Protein AF-A0A6P0N2A4-F1 (afdb_monomer)

Nearest PDB structures (foldseek):
  3qwy-assembly2_B  TM=7.064E-01  e=7.985E-02  Caenorhabditis elegans
  2gtj-assembly1_A  TM=7.006E-01  e=1.958E-01  Homo sapiens
  1wx6-assembly1_A  TM=7.154E-01  e=3.067E-01  Homo sapiens
  2gto-assembly1_A  TM=6.244E-01  e=1.479E-01  Homo sapiens
  2dvj-assembly1_A  TM=6.862E-01  e=4.059E-01  Homo sapiens

Secondary structure (DSSP, 8-state):
--TT-PPPTT-EEEESS-EE-TTS-EEE-TT-EEEEEE--SSSSSPEEEE-TTS-EEEE-TTSEEEHHHHHHHHHHHHHHHHHHS-GGGGEEEEEEESHHHHT---TT---EEEEEE---HHHHTSSS---SS---

Mean predicted aligned error: 7.95 Å

pLDDT: mean 89.09, std 8.36, range [53.06, 97.81]

Structure (mmCIF, N/CA/C/O backbone):
data_AF-A0A6P0N2A4-F1
#
_entry.id   AF-A0A6P0N2A4-F1
#
loop_
_atom_site.group_PDB
_atom_site.id
_atom_site.type_symbol
_atom_site.label_atom_id
_atom_site.label_alt_id
_atom_site.label_comp_id
_atom_site.label_asym_id
_atom_site.label_entity_id
_atom_site.label_seq_id
_atom_site.pdbx_PDB_ins_code
_atom_site.Cartn_x
_atom_site.Cartn_y
_atom_site.Cartn_z
_atom_site.occupancy
_atom_site.B_iso_or_equiv
_atom_site.auth_seq_id
_atom_site.auth_comp_id
_atom_site.auth_asym_id
_atom_site.auth_atom_id
_atom_site.pdbx_PDB_model_num
ATOM 1 N N . MET A 1 1 ? -1.537 -14.769 14.440 1.00 53.06 1 MET A N 1
ATOM 2 C CA . MET A 1 1 ? -1.845 -13.770 15.494 1.00 53.06 1 MET A CA 1
ATOM 3 C C . MET A 1 1 ? -2.247 -14.517 16.754 1.00 53.06 1 MET A C 1
ATOM 5 O O . MET A 1 1 ? -3.010 -15.461 16.623 1.00 53.06 1 MET A O 1
ATOM 9 N N . ASN A 1 2 ? -1.760 -14.125 17.934 1.00 54.56 2 ASN A N 1
ATOM 10 C CA . ASN A 1 2 ? -2.209 -14.722 19.194 1.00 54.56 2 ASN A CA 1
ATOM 11 C C . ASN A 1 2 ? -3.619 -14.182 19.534 1.00 54.56 2 ASN A C 1
ATOM 13 O O . ASN A 1 2 ? -3.748 -12.968 19.723 1.00 54.56 2 ASN A O 1
ATOM 17 N N . PRO A 1 3 ? -4.673 -15.019 19.551 1.00 57.41 3 PRO A N 1
ATOM 18 C CA . PRO A 1 3 ? -6.048 -14.567 19.780 1.00 57.41 3 PRO A CA 1
ATOM 19 C C . PRO A 1 3 ? -6.278 -13.997 21.189 1.00 57.41 3 PRO A C 1
ATOM 21 O O . PRO A 1 3 ? -7.192 -13.196 21.354 1.00 57.41 3 PRO A O 1
ATOM 24 N N . HIS A 1 4 ? -5.412 -14.319 22.157 1.00 62.84 4 HIS A N 1
ATOM 25 C CA . HIS A 1 4 ? -5.523 -13.867 23.550 1.00 62.84 4 HIS A CA 1
ATOM 26 C C . HIS A 1 4 ? -4.823 -12.529 23.844 1.00 62.84 4 HIS A C 1
ATOM 28 O O . HIS A 1 4 ? -4.858 -12.046 24.974 1.00 62.84 4 HIS A O 1
ATOM 34 N N . LEU A 1 5 ? -4.156 -11.910 22.859 1.00 79.38 5 LEU A N 1
ATOM 35 C CA . LEU A 1 5 ? -3.501 -10.619 23.078 1.00 79.38 5 LEU A CA 1
ATOM 36 C C . LEU A 1 5 ? -4.541 -9.489 23.075 1.00 79.38 5 LEU A C 1
ATOM 38 O O . LEU A 1 5 ? -5.078 -9.132 22.019 1.00 79.38 5 LEU A O 1
ATOM 42 N N . ILE A 1 6 ? -4.776 -8.901 24.250 1.00 89.06 6 ILE A N 1
ATOM 43 C CA . ILE A 1 6 ? -5.582 -7.687 24.399 1.00 89.06 6 ILE A CA 1
ATOM 44 C C . ILE A 1 6 ? -4.804 -6.503 23.823 1.00 89.06 6 ILE A C 1
ATOM 46 O O . ILE A 1 6 ? -3.653 -6.259 24.187 1.00 89.06 6 ILE A O 1
ATOM 50 N N . LEU A 1 7 ? -5.427 -5.766 22.904 1.00 92.12 7 LEU A N 1
ATOM 51 C CA . LEU A 1 7 ? -4.788 -4.616 22.268 1.00 92.12 7 LEU A CA 1
ATOM 52 C C . LEU A 1 7 ? -4.954 -3.347 23.114 1.00 92.12 7 LEU A C 1
ATOM 54 O O . LEU A 1 7 ? -6.055 -3.084 23.601 1.00 92.12 7 LEU A O 1
ATOM 58 N N . PRO A 1 8 ? -3.902 -2.523 23.256 1.00 94.12 8 PRO A N 1
ATOM 59 C CA . PRO A 1 8 ? -3.966 -1.325 24.078 1.00 94.12 8 PRO A CA 1
ATOM 60 C C . PRO A 1 8 ? -4.828 -0.225 23.443 1.00 94.12 8 PRO A C 1
ATOM 62 O O . PRO A 1 8 ?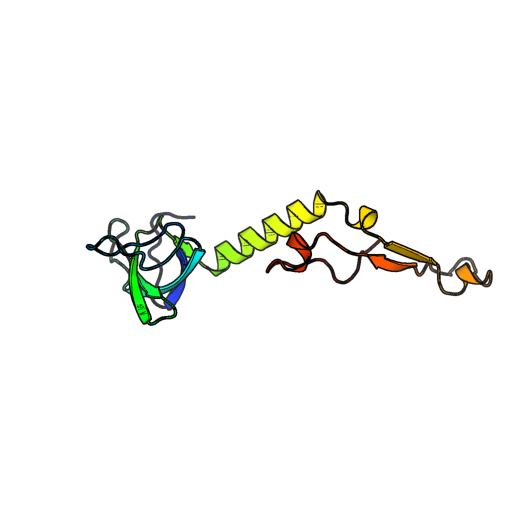 -4.972 -0.126 22.218 1.00 94.12 8 PRO A O 1
ATOM 65 N N . VAL A 1 9 ? -5.355 0.652 24.299 1.00 96.12 9 VAL A N 1
ATOM 66 C CA . VAL A 1 9 ? -5.978 1.923 23.898 1.00 96.12 9 VAL A CA 1
ATOM 67 C C . VAL A 1 9 ? -4.992 2.745 23.058 1.00 96.12 9 VAL A C 1
ATOM 69 O O . VAL A 1 9 ? -3.789 2.729 23.301 1.00 96.12 9 VAL A O 1
ATOM 72 N N . GLY A 1 10 ? -5.495 3.433 22.034 1.00 95.44 10 GLY A N 1
ATOM 73 C CA . GLY A 1 10 ? -4.698 4.173 21.053 1.00 95.44 10 GLY A CA 1
ATOM 74 C C . GLY A 1 10 ? -4.298 3.357 19.821 1.00 95.44 10 GLY A C 1
ATOM 75 O O . GLY A 1 10 ? -3.880 3.935 18.818 1.00 95.44 10 GLY A O 1
ATOM 76 N N . THR A 1 11 ? -4.477 2.031 19.833 1.00 96.25 11 THR A N 1
ATOM 77 C CA . THR A 1 11 ? -4.201 1.199 18.651 1.00 96.25 11 THR A CA 1
ATOM 78 C C . THR A 1 11 ? -5.142 1.569 17.505 1.00 96.25 11 THR A C 1
ATOM 80 O O . THR A 1 11 ? -6.365 1.558 17.661 1.00 96.25 11 THR A O 1
ATOM 83 N N . GLN A 1 12 ? -4.572 1.860 16.335 1.00 96.75 12 GLN A N 1
ATOM 84 C CA . GLN A 1 12 ? -5.332 2.065 15.105 1.00 96.75 12 GLN A CA 1
ATOM 85 C C . GLN A 1 12 ? -5.745 0.725 14.500 1.00 96.75 12 GLN A C 1
ATOM 87 O O . GLN A 1 12 ? -4.917 -0.174 14.313 1.00 96.75 12 GLN A O 1
ATOM 92 N N . VAL A 1 13 ? -7.018 0.607 14.147 1.00 96.19 13 VAL A N 1
ATOM 93 C CA . VAL A 1 13 ? -7.626 -0.612 13.618 1.00 96.19 13 VAL A CA 1
ATOM 94 C C . VAL A 1 13 ? -8.406 -0.334 12.336 1.00 96.19 13 VAL A C 1
ATOM 96 O O . VAL A 1 13 ? -8.778 0.802 12.056 1.00 96.19 13 VAL A O 1
ATOM 99 N N . VAL A 1 14 ? -8.637 -1.384 11.555 1.00 95.62 14 VAL A N 1
ATOM 100 C CA . VAL A 1 14 ? -9.478 -1.398 10.356 1.00 95.62 14 VAL A CA 1
ATOM 101 C C . VAL A 1 14 ? -10.589 -2.413 10.581 1.00 95.62 14 VAL A C 1
ATOM 103 O O . VAL A 1 14 ? -10.318 -3.559 10.943 1.00 95.62 14 VAL A O 1
ATOM 106 N N . THR A 1 15 ? -11.836 -1.994 10.400 1.00 95.25 15 THR A N 1
ATOM 107 C CA . THR A 1 15 ? -13.011 -2.858 10.563 1.00 95.25 15 THR A CA 1
ATOM 108 C C . THR A 1 15 ? -13.062 -3.935 9.476 1.00 95.25 15 THR A C 1
ATOM 110 O O . THR A 1 15 ? -12.808 -3.672 8.302 1.00 95.25 15 THR A O 1
ATOM 113 N N . ARG A 1 16 ? -13.387 -5.170 9.862 1.00 93.38 16 ARG A N 1
ATOM 114 C CA . ARG A 1 16 ? -13.614 -6.304 8.949 1.00 93.38 16 ARG A CA 1
ATOM 115 C C . ARG A 1 16 ? -15.089 -6.515 8.624 1.00 93.38 16 ARG A C 1
ATOM 117 O O . ARG A 1 16 ? -15.399 -7.235 7.687 1.00 93.38 16 ARG A O 1
ATO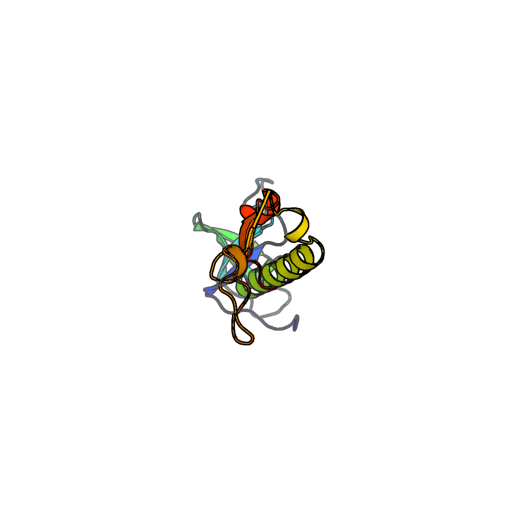M 124 N N . VAL A 1 17 ? -15.979 -5.892 9.389 1.00 93.31 17 VAL A N 1
ATOM 125 C CA . VAL A 1 17 ? -17.432 -5.996 9.245 1.00 93.31 17 VAL A CA 1
ATOM 126 C C . VAL A 1 17 ? -18.047 -4.602 9.257 1.00 93.31 17 VAL A C 1
ATOM 128 O O . VAL A 1 17 ? -17.469 -3.672 9.821 1.00 93.31 17 VAL A O 1
ATOM 131 N N . ALA A 1 18 ? -19.224 -4.455 8.652 1.00 93.06 18 ALA A N 1
ATOM 132 C CA . ALA A 1 18 ? -20.013 -3.240 8.802 1.00 93.06 18 ALA A CA 1
ATOM 133 C C . ALA A 1 18 ? -20.628 -3.192 10.210 1.00 93.06 18 ALA A C 1
ATOM 135 O O . ALA A 1 18 ? -21.303 -4.137 10.621 1.00 93.06 18 ALA A O 1
ATOM 136 N N . ALA A 1 19 ? -20.428 -2.092 10.935 1.00 89.25 19 ALA A N 1
ATOM 137 C CA . ALA A 1 19 ? -21.065 -1.880 12.231 1.00 89.25 19 ALA A CA 1
ATOM 138 C C . ALA A 1 19 ? -22.397 -1.152 12.038 1.00 89.25 19 ALA A C 1
ATOM 140 O O . ALA A 1 19 ? -22.471 -0.164 11.304 1.00 89.25 19 ALA A O 1
ATOM 141 N N . LYS A 1 20 ? -23.444 -1.614 12.721 1.00 89.88 20 LYS A N 1
ATOM 142 C CA . LYS A 1 20 ? -24.777 -0.998 12.711 1.00 89.88 20 LYS A CA 1
ATOM 143 C C . LYS A 1 20 ? -25.200 -0.624 14.127 1.00 89.88 20 LYS A C 1
ATOM 145 O O . LYS A 1 20 ? -24.745 -1.243 15.086 1.00 89.88 20 LYS A O 1
ATOM 150 N N . ASN A 1 21 ? -26.054 0.385 14.266 1.00 84.81 21 ASN A N 1
ATOM 151 C CA . ASN A 1 21 ? -26.670 0.715 15.550 1.00 84.81 21 ASN A CA 1
ATOM 152 C C . ASN A 1 21 ? -27.884 -0.186 15.836 1.00 84.81 21 ASN A C 1
ATOM 154 O O . ASN A 1 21 ? -28.316 -0.966 14.987 1.00 84.81 21 ASN A O 1
ATOM 158 N N . SER A 1 22 ? -28.470 -0.040 17.026 1.00 81.50 22 SER A N 1
ATOM 159 C CA . SER A 1 22 ? -29.681 -0.770 17.427 1.00 81.50 22 SER A CA 1
ATOM 160 C C . SER A 1 22 ? -30.905 -0.472 16.549 1.00 81.50 22 SER A C 1
ATOM 162 O O . SER A 1 22 ? -31.836 -1.269 16.524 1.00 81.50 22 SER A O 1
ATOM 164 N N . ALA A 1 23 ? -30.908 0.651 15.824 1.00 83.75 23 ALA A N 1
ATOM 165 C CA . ALA A 1 23 ? -31.943 1.020 14.858 1.00 83.75 23 ALA A CA 1
ATOM 166 C C . ALA A 1 23 ? -31.663 0.483 13.435 1.00 83.75 23 ALA A C 1
ATOM 168 O O . ALA A 1 23 ? -32.442 0.733 12.519 1.00 83.75 23 ALA A O 1
ATOM 169 N N . GLY A 1 24 ? -30.562 -0.253 13.233 1.00 82.25 24 GLY A N 1
ATOM 170 C CA . GLY A 1 24 ? -30.163 -0.833 11.948 1.00 82.25 24 GLY A CA 1
ATOM 171 C C . GLY A 1 24 ? -29.411 0.110 10.999 1.00 82.25 24 GLY A C 1
ATOM 172 O O . GLY A 1 24 ? -29.020 -0.319 9.913 1.00 82.25 24 GLY A O 1
ATOM 173 N N . GLU A 1 25 ? -29.163 1.360 11.393 1.00 87.19 25 GLU A N 1
ATOM 174 C CA . GLU A 1 25 ? -28.370 2.332 10.632 1.00 87.19 25 GLU A CA 1
ATOM 175 C C . GLU A 1 25 ? -26.892 1.921 10.625 1.00 87.19 25 GLU A C 1
ATOM 177 O O . GLU A 1 25 ? -26.321 1.586 11.667 1.00 87.19 25 GLU A O 1
ATOM 182 N N . THR A 1 26 ? -26.252 1.978 9.458 1.00 88.44 26 THR A N 1
ATOM 183 C CA . THR A 1 26 ? -24.823 1.683 9.312 1.00 88.44 26 THR A CA 1
ATOM 184 C C . THR A 1 26 ? -23.981 2.792 9.941 1.00 88.44 26 THR A C 1
ATOM 186 O O . THR A 1 26 ? -23.913 3.907 9.432 1.00 88.44 26 THR A O 1
ATOM 189 N N . LEU A 1 27 ? -23.300 2.463 11.038 1.00 88.81 27 LEU A N 1
ATOM 190 C CA . LEU A 1 27 ? -22.352 3.340 11.726 1.00 88.81 27 LEU A CA 1
ATOM 191 C C . LEU A 1 27 ? -21.034 3.443 10.957 1.00 88.81 27 LEU A C 1
ATOM 193 O O . LEU A 1 27 ? -20.453 4.524 10.864 1.00 88.81 27 LEU A O 1
ATOM 197 N N . CYS A 1 28 ? -20.573 2.323 10.398 1.00 90.88 28 CYS A N 1
ATOM 198 C CA . CYS A 1 28 ? -19.444 2.280 9.480 1.00 90.88 28 CYS A CA 1
ATOM 199 C C . CYS A 1 28 ? -19.513 1.058 8.559 1.00 90.88 28 CYS A C 1
ATOM 201 O O . CYS A 1 28 ? -20.108 0.031 8.890 1.00 90.88 28 CYS A O 1
ATOM 203 N N . VAL A 1 29 ? -18.887 1.181 7.391 1.00 92.88 29 VAL A N 1
ATOM 204 C CA . VAL A 1 29 ? -18.692 0.078 6.444 1.00 92.88 29 VAL A CA 1
ATOM 205 C C . VAL A 1 29 ? -17.441 -0.726 6.797 1.00 92.88 29 VAL A C 1
ATOM 207 O O . VAL A 1 29 ? -16.552 -0.226 7.489 1.00 92.88 29 VAL A O 1
ATOM 210 N N . GLN A 1 30 ? -17.348 -1.949 6.273 1.00 93.38 30 GLN A N 1
ATOM 211 C CA . GLN A 1 30 ? -16.103 -2.716 6.286 1.00 93.38 30 GLN A CA 1
ATOM 212 C C . GLN A 1 30 ? -14.969 -1.900 5.646 1.00 93.38 30 GLN A C 1
ATOM 214 O O . GLN A 1 30 ? -15.168 -1.229 4.636 1.00 93.38 30 GLN A O 1
ATOM 219 N N . GLY A 1 31 ? -13.775 -1.960 6.235 1.00 91.19 31 GLY A N 1
ATOM 220 C CA . GLY A 1 31 ? -12.610 -1.193 5.794 1.00 91.19 31 GLY A CA 1
ATOM 221 C C . GLY A 1 31 ? -12.491 0.191 6.439 1.00 91.19 31 GLY A C 1
ATOM 222 O O . GLY A 1 31 ? -11.482 0.865 6.244 1.00 91.19 31 GLY A O 1
ATOM 223 N N . ALA A 1 32 ? -13.461 0.617 7.256 1.00 93.75 32 ALA A N 1
ATOM 224 C CA . ALA A 1 32 ? -13.347 1.864 8.008 1.00 93.75 32 ALA A CA 1
ATOM 225 C C . ALA A 1 32 ? -12.201 1.803 9.032 1.00 93.75 32 ALA A C 1
ATOM 227 O O . ALA A 1 32 ? -12.027 0.797 9.725 1.00 93.75 32 ALA A O 1
ATOM 228 N N . VAL A 1 33 ? -11.449 2.899 9.152 1.00 95.44 33 VAL A N 1
ATOM 229 C CA . VAL A 1 33 ? -10.380 3.062 10.149 1.00 95.44 33 VAL A CA 1
ATOM 230 C C . VAL A 1 33 ? -10.976 3.545 11.470 1.00 95.44 33 VAL A C 1
ATOM 232 O O . VAL A 1 33 ? -11.881 4.372 11.470 1.00 95.44 33 VAL A O 1
ATOM 235 N N . ALA A 1 34 ? -10.459 3.065 12.597 1.00 96.44 34 ALA A N 1
ATOM 236 C CA . ALA A 1 34 ? -10.847 3.518 13.929 1.00 96.44 34 ALA A CA 1
ATOM 237 C C . ALA A 1 34 ? -9.660 3.477 14.904 1.00 96.44 34 ALA A C 1
ATOM 239 O O . ALA A 1 34 ? -8.611 2.900 14.607 1.00 96.44 34 ALA A O 1
ATOM 240 N N . VAL A 1 35 ? -9.828 4.063 16.088 1.00 97.81 35 VAL A N 1
ATOM 241 C CA . VAL A 1 35 ? -8.854 4.015 17.190 1.00 97.81 35 VAL A CA 1
ATOM 242 C C . VAL A 1 35 ? -9.500 3.372 18.409 1.00 97.81 35 VAL A C 1
ATOM 244 O O . VAL A 1 35 ? -10.594 3.773 18.797 1.00 97.81 35 VAL A O 1
ATOM 247 N N . ILE A 1 36 ? -8.838 2.403 19.044 1.00 97.31 36 ILE A N 1
ATOM 248 C CA . ILE A 1 36 ? -9.322 1.823 20.305 1.00 97.31 36 ILE A CA 1
ATOM 249 C C . ILE A 1 36 ? -9.325 2.911 21.382 1.00 97.31 36 ILE A C 1
ATOM 251 O O . ILE A 1 36 ? -8.275 3.461 21.699 1.00 97.31 36 ILE A O 1
ATOM 255 N N . VAL A 1 37 ? -10.488 3.195 21.966 1.00 97.38 37 VAL A N 1
ATOM 256 C CA . VAL A 1 37 ? -10.638 4.125 23.101 1.00 97.38 37 VAL A CA 1
ATOM 257 C C . VAL A 1 37 ? -10.844 3.391 24.423 1.00 97.38 37 VAL A C 1
ATOM 259 O O . VAL A 1 37 ? -10.493 3.914 25.475 1.00 97.38 37 VAL A O 1
ATOM 262 N N . LYS A 1 38 ? -11.355 2.153 24.380 1.00 95.62 38 LYS A N 1
ATOM 263 C CA . LYS A 1 38 ? -11.465 1.277 25.550 1.00 95.62 38 LYS A CA 1
ATOM 264 C C . LYS A 1 38 ? -11.187 -0.171 25.163 1.00 95.62 38 LYS A C 1
ATOM 266 O O . LYS A 1 38 ? -11.849 -0.709 24.273 1.00 95.62 38 LYS A O 1
ATOM 271 N N . ALA A 1 39 ? -10.229 -0.784 25.852 1.00 93.50 39 ALA A N 1
ATOM 272 C CA . ALA A 1 39 ? -9.926 -2.203 25.734 1.00 93.50 39 ALA A CA 1
ATOM 273 C C . ALA A 1 39 ? -10.708 -3.014 26.789 1.00 93.50 39 ALA A C 1
ATOM 275 O O . ALA A 1 39 ? -10.935 -2.505 27.893 1.00 93.50 39 ALA A O 1
ATOM 276 N N . PRO A 1 40 ? -11.141 -4.241 26.463 1.00 91.62 40 PRO A N 1
ATOM 277 C CA . PRO A 1 40 ? -11.697 -5.173 27.435 1.00 91.62 40 PRO A CA 1
ATOM 278 C C . PRO A 1 40 ? -10.607 -5.693 28.386 1.00 91.62 40 PRO A C 1
ATOM 280 O O . PRO A 1 40 ? -9.416 -5.591 28.099 1.00 91.62 40 PRO A O 1
ATOM 283 N N . THR A 1 41 ? -11.017 -6.259 29.520 1.00 86.31 41 THR A N 1
ATOM 284 C CA . THR A 1 41 ? -10.123 -6.931 30.483 1.00 86.31 41 THR A CA 1
ATOM 285 C C . THR A 1 41 ? -9.868 -8.401 30.146 1.00 86.31 41 THR A C 1
ATOM 287 O O . THR A 1 41 ? -8.981 -9.011 30.733 1.00 86.31 41 THR A O 1
ATOM 290 N N . ASP A 1 42 ? -10.632 -8.958 29.207 1.00 83.25 42 ASP A N 1
ATOM 291 C CA . ASP A 1 42 ? -10.534 -10.332 28.715 1.00 83.25 42 ASP A CA 1
ATOM 292 C C . ASP A 1 42 ? -10.743 -10.380 27.188 1.00 83.25 42 ASP A C 1
ATOM 294 O O . ASP A 1 42 ? -10.965 -9.354 26.540 1.00 83.25 42 ASP A O 1
ATOM 298 N N . ASP A 1 43 ? -10.638 -11.568 26.597 1.00 76.06 43 ASP A N 1
ATOM 299 C CA . ASP A 1 43 ? -10.768 -11.803 25.154 1.00 76.06 43 ASP A CA 1
ATOM 300 C C . ASP A 1 43 ? -12.217 -12.014 24.671 1.00 76.06 43 ASP A C 1
ATOM 302 O O . ASP A 1 43 ? -12.472 -12.014 23.462 1.00 76.06 43 ASP A O 1
ATOM 306 N N . SER A 1 44 ? -13.170 -12.155 25.594 1.00 78.88 44 SER A N 1
ATOM 307 C CA . SER A 1 44 ? -14.585 -12.406 25.307 1.00 78.88 44 SER A CA 1
ATOM 308 C C . SER A 1 44 ? -15.382 -11.117 25.094 1.00 78.88 44 SER A C 1
ATOM 310 O O . SER A 1 44 ? -16.368 -11.098 24.348 1.00 78.88 44 SER A O 1
ATOM 312 N N . HIS A 1 45 ? -14.933 -10.022 25.707 1.00 88.38 45 HIS A N 1
ATOM 313 C CA . HIS A 1 45 ? -15.583 -8.725 25.623 1.00 88.38 45 HIS A CA 1
ATOM 314 C C . HIS A 1 45 ? -15.124 -7.904 24.415 1.00 88.38 45 HIS A C 1
ATOM 316 O O . HIS A 1 45 ? -14.039 -8.058 23.853 1.00 88.38 45 HIS A O 1
ATOM 322 N N . ALA A 1 46 ? -16.001 -6.995 24.000 1.00 91.94 46 ALA A N 1
ATOM 323 C CA . ALA A 1 46 ? -15.764 -6.141 22.854 1.00 91.94 46 ALA A CA 1
ATOM 324 C C . ALA A 1 46 ? -14.977 -4.874 23.222 1.00 91.94 46 ALA A C 1
ATOM 326 O O . ALA A 1 46 ? -15.080 -4.326 24.320 1.00 91.94 46 ALA A O 1
ATOM 327 N N . TYR A 1 47 ? -14.220 -4.385 22.249 1.00 94.94 47 TYR A N 1
ATOM 328 C CA . TYR A 1 47 ? -13.512 -3.117 22.286 1.00 94.94 47 TYR A CA 1
ATOM 329 C C . TYR A 1 47 ? -14.481 -1.983 21.967 1.00 94.94 47 TYR A C 1
ATOM 331 O O . TYR A 1 47 ? -15.376 -2.143 21.135 1.00 94.94 47 TYR A O 1
ATOM 339 N N . ARG A 1 48 ? -14.264 -0.810 22.567 1.00 95.81 48 ARG A N 1
ATOM 340 C CA . ARG A 1 48 ? -14.872 0.438 22.091 1.00 95.81 48 ARG A CA 1
ATOM 341 C C . ARG A 1 48 ? -13.847 1.163 21.240 1.00 95.81 48 ARG A C 1
ATOM 343 O O . ARG A 1 48 ? -12.742 1.447 21.712 1.00 95.81 48 ARG A O 1
ATOM 350 N N . VAL A 1 49 ? -14.196 1.438 19.991 1.00 96.56 49 VAL A N 1
ATOM 351 C CA . VAL A 1 49 ? -13.335 2.156 19.049 1.00 96.56 49 VAL A CA 1
ATOM 352 C C . VAL A 1 49 ? -14.034 3.424 18.581 1.00 96.56 49 VAL A C 1
ATOM 354 O O . VAL A 1 49 ? -15.251 3.440 18.419 1.00 96.56 49 VAL A O 1
ATOM 357 N N . ARG A 1 50 ? -13.261 4.483 18.362 1.00 97.31 50 ARG A N 1
ATOM 358 C CA . ARG A 1 50 ? -13.730 5.765 17.839 1.00 97.31 50 ARG A CA 1
ATOM 359 C C . ARG A 1 50 ? -13.366 5.886 16.364 1.00 97.31 50 ARG A C 1
ATOM 361 O O . ARG A 1 50 ? -12.206 5.698 15.992 1.00 97.31 50 ARG A O 1
ATOM 368 N N . LEU A 1 51 ? -14.369 6.169 15.546 1.00 95.56 51 LEU A N 1
ATOM 369 C CA . LEU A 1 51 ? -14.273 6.421 14.112 1.00 95.56 51 LEU A CA 1
ATOM 370 C C . LEU A 1 51 ? -13.755 7.852 13.845 1.00 95.56 51 LEU A C 1
ATOM 372 O O . LEU A 1 51 ? -13.733 8.672 14.763 1.00 95.56 51 LEU A O 1
ATOM 376 N N . PRO A 1 52 ? -13.365 8.199 12.603 1.00 93.25 52 PRO A N 1
ATOM 377 C CA . PRO A 1 52 ? -12.823 9.522 12.275 1.00 93.25 52 PRO A CA 1
ATOM 378 C C . PRO A 1 52 ? -13.846 10.661 12.391 1.00 93.25 52 PRO A C 1
ATOM 380 O O . PRO A 1 52 ? -13.464 11.821 12.427 1.00 93.25 52 PRO A O 1
ATOM 383 N N . ASN A 1 53 ? -15.137 10.330 12.443 1.00 93.00 53 ASN A N 1
ATOM 384 C CA . ASN A 1 53 ? -16.247 11.260 12.662 1.00 93.00 53 ASN A CA 1
ATOM 385 C C . ASN A 1 53 ? -16.658 11.354 14.146 1.00 93.00 53 ASN A C 1
ATOM 387 O O . ASN A 1 53 ? -17.805 11.682 14.438 1.00 93.00 53 ASN A O 1
ATOM 391 N N . ASP A 1 54 ? -15.770 10.960 15.064 1.00 92.69 54 ASP A N 1
ATOM 392 C CA . ASP A 1 54 ? -15.971 10.912 16.518 1.00 92.69 54 ASP A CA 1
ATOM 393 C C . ASP A 1 54 ? -17.083 9.977 17.031 1.00 92.69 54 ASP A C 1
ATOM 395 O O . ASP A 1 54 ? -17.265 9.847 18.244 1.00 92.69 54 ASP A O 1
ATOM 399 N N . ARG A 1 55 ? -17.778 9.237 16.155 1.00 92.00 55 ARG A N 1
ATOM 400 C CA . ARG A 1 55 ? -18.719 8.190 16.582 1.00 92.00 55 ARG A CA 1
ATOM 401 C C . ARG A 1 55 ? -17.955 7.009 17.165 1.00 92.00 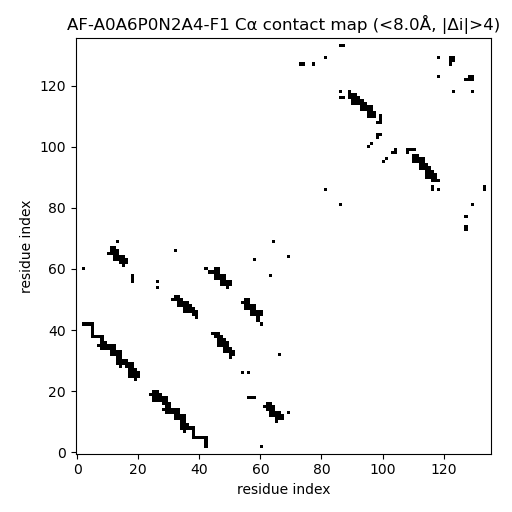55 ARG A C 1
ATOM 403 O O . ARG A 1 55 ? -16.904 6.613 16.663 1.00 92.00 55 ARG A O 1
ATOM 410 N N . GLU A 1 56 ? -18.524 6.389 18.186 1.00 94.56 56 GLU A N 1
ATOM 411 C CA . GLU A 1 56 ? -17.964 5.181 18.777 1.00 94.56 56 GLU A CA 1
ATOM 412 C C . GLU A 1 56 ? -18.764 3.946 18.384 1.00 94.56 56 GLU A C 1
ATOM 414 O O . GLU A 1 56 ? -19.994 3.960 18.349 1.00 94.56 56 GLU A O 1
ATOM 419 N N . VAL A 1 57 ? -18.044 2.862 18.111 1.00 94.75 57 VAL A N 1
ATOM 420 C CA . VAL A 1 57 ? -18.614 1.554 17.802 1.00 94.75 57 VAL A CA 1
ATOM 421 C C . VAL A 1 57 ? -17.981 0.483 18.675 1.00 94.75 57 VAL A C 1
ATOM 423 O O . VAL A 1 57 ? -16.830 0.590 19.112 1.00 94.75 57 VAL A O 1
ATOM 426 N N . THR A 1 58 ? -18.758 -0.557 18.940 1.00 94.62 58 THR A N 1
ATOM 427 C CA . THR A 1 58 ? -18.320 -1.719 19.703 1.00 94.62 58 THR A CA 1
ATOM 428 C C . THR A 1 58 ? -17.948 -2.830 18.733 1.00 94.62 58 THR A C 1
ATOM 430 O O . THR A 1 58 ? -18.767 -3.194 17.896 1.00 94.62 58 THR A O 1
ATOM 433 N N . LEU A 1 59 ? -16.723 -3.349 18.835 1.00 93.44 59 LEU A N 1
ATOM 434 C CA . LEU A 1 59 ? -16.211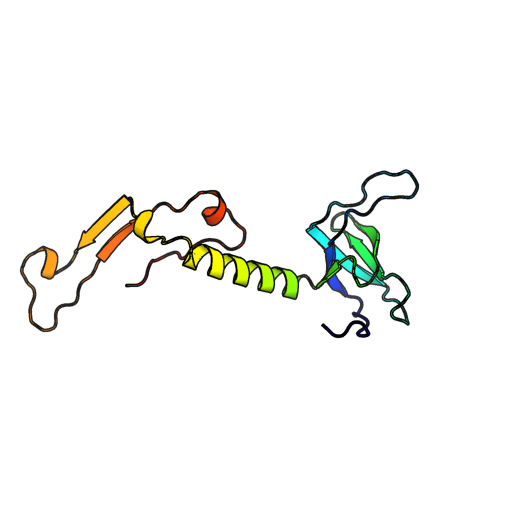 -4.403 17.956 1.00 93.44 59 LEU A CA 1
ATOM 435 C C . LEU A 1 59 ? -15.490 -5.488 18.755 1.00 93.44 59 LEU A C 1
ATOM 437 O O . LEU A 1 59 ? -14.675 -5.204 19.633 1.00 93.44 59 LEU A O 1
ATOM 441 N N . ARG A 1 60 ? -15.739 -6.749 18.423 1.00 92.38 60 ARG A N 1
ATOM 442 C CA . ARG A 1 60 ? -15.026 -7.917 18.949 1.00 92.38 60 ARG A CA 1
ATOM 443 C C . ARG A 1 60 ? -13.659 -8.061 18.290 1.00 92.38 60 ARG A C 1
ATOM 445 O O . ARG A 1 60 ? -13.419 -7.574 17.188 1.00 92.38 60 ARG A O 1
ATOM 452 N N . ARG A 1 61 ? -12.756 -8.809 18.931 1.00 90.88 61 ARG A N 1
ATOM 453 C CA . ARG A 1 61 ? -11.370 -8.988 18.464 1.00 90.88 61 ARG A CA 1
ATOM 454 C C . ARG A 1 61 ? -11.247 -9.497 17.019 1.00 90.88 61 ARG A C 1
ATOM 456 O O . ARG A 1 61 ? -10.281 -9.143 16.346 1.00 90.88 61 ARG A O 1
ATOM 463 N N . HIS A 1 62 ? -12.185 -10.326 16.556 1.00 90.69 62 HIS A N 1
ATOM 464 C CA . HIS A 1 62 ? -12.192 -10.881 15.196 1.00 90.69 62 HIS A CA 1
ATOM 465 C C . HIS A 1 62 ? -12.827 -9.946 14.151 1.00 90.69 62 HIS A C 1
ATOM 467 O O . HIS A 1 62 ? -12.646 -10.160 12.954 1.00 90.69 62 HIS A O 1
ATOM 473 N N . GLU A 1 63 ? -13.533 -8.899 14.585 1.00 93.06 63 GLU A N 1
ATOM 474 C CA . GLU A 1 63 ? -14.264 -7.954 13.729 1.00 93.06 63 GLU A CA 1
ATOM 475 C C . GLU A 1 63 ? -13.385 -6.803 13.223 1.00 93.06 63 GLU A C 1
ATOM 477 O O . GLU A 1 63 ? -13.853 -5.936 12.486 1.00 93.06 63 GLU A O 1
ATOM 482 N N . PHE A 1 64 ? -12.099 -6.779 13.579 1.00 93.75 64 PHE A N 1
ATOM 483 C CA . PHE A 1 64 ? -11.150 -5.778 13.102 1.00 93.75 64 PHE A CA 1
ATOM 484 C C . PHE A 1 64 ? -9.723 -6.334 12.978 1.00 93.75 64 PHE A C 1
ATOM 486 O O . PHE A 1 64 ? -9.366 -7.376 13.527 1.00 93.75 64 PHE A O 1
ATOM 493 N N . SER A 1 65 ? -8.880 -5.616 12.239 1.00 94.12 65 SER A N 1
ATOM 494 C CA . SER A 1 65 ? -7.427 -5.825 12.141 1.00 94.12 65 SER A CA 1
ATOM 495 C C . SER A 1 65 ? -6.673 -4.626 12.675 1.00 94.12 65 SER A C 1
ATOM 497 O O . SER A 1 65 ? -7.166 -3.508 12.600 1.00 94.12 65 SER A O 1
ATOM 499 N N . ILE A 1 66 ? -5.447 -4.825 13.153 1.00 94.69 66 ILE A N 1
ATOM 500 C CA . ILE A 1 66 ? -4.537 -3.703 13.405 1.00 94.69 66 ILE A CA 1
ATOM 501 C C . ILE A 1 66 ? -4.206 -3.057 12.058 1.00 94.69 66 ILE A C 1
ATOM 503 O O . ILE A 1 66 ? -3.779 -3.750 11.133 1.00 94.69 66 ILE A O 1
ATOM 507 N N . ARG A 1 67 ? -4.363 -1.733 11.953 1.00 93.12 67 ARG A N 1
ATOM 508 C CA . ARG A 1 67 ? -4.198 -0.988 10.696 1.00 93.12 67 ARG A CA 1
ATOM 509 C C . ARG A 1 67 ? -2.832 -1.221 10.055 1.00 93.12 67 ARG A C 1
ATOM 511 O O . ARG A 1 67 ? -2.765 -1.455 8.856 1.00 93.12 67 ARG A O 1
ATOM 518 N N . LYS A 1 68 ? -1.760 -1.223 10.855 1.00 89.94 68 LYS A N 1
ATOM 519 C CA . LYS A 1 68 ? -0.392 -1.479 10.374 1.00 89.94 68 LYS A CA 1
ATOM 520 C C . LYS A 1 68 ? -0.244 -2.860 9.724 1.00 89.94 68 LYS A C 1
ATOM 522 O O . LYS A 1 68 ? 0.430 -2.980 8.708 1.00 89.94 68 LYS A O 1
ATOM 527 N N . HIS A 1 69 ? -0.862 -3.896 10.295 1.00 88.81 69 HIS A N 1
ATOM 528 C CA . HIS A 1 69 ? -0.823 -5.241 9.712 1.00 88.81 69 HIS A CA 1
ATOM 529 C C . HIS A 1 69 ? -1.665 -5.319 8.444 1.00 88.81 69 HIS A C 1
ATOM 531 O O . HIS A 1 69 ? -1.172 -5.809 7.441 1.00 88.81 69 HIS A O 1
ATOM 537 N N . PHE A 1 70 ? -2.866 -4.738 8.461 1.00 86.81 70 PHE A N 1
ATOM 538 C CA . PHE A 1 70 ? -3.731 -4.670 7.284 1.00 86.81 70 PHE A CA 1
ATOM 539 C C . PHE A 1 70 ? -3.054 -3.957 6.100 1.00 86.81 70 PHE A C 1
ATOM 541 O O . PHE A 1 70 ? -3.118 -4.422 4.969 1.00 86.81 70 PHE A O 1
ATOM 548 N N . GLN A 1 71 ? -2.352 -2.848 6.358 1.00 85.38 71 GLN A N 1
ATOM 549 C CA . GLN A 1 71 ? -1.583 -2.140 5.330 1.00 85.38 71 GLN A CA 1
ATOM 550 C C . GLN A 1 71 ? -0.428 -2.983 4.787 1.00 85.38 71 GLN A C 1
ATOM 552 O O . GLN A 1 71 ? -0.238 -3.024 3.578 1.00 85.38 71 GLN A O 1
ATOM 557 N N . LYS A 1 72 ? 0.318 -3.670 5.663 1.00 85.44 72 LYS A N 1
ATOM 558 C CA . LYS A 1 72 ? 1.421 -4.544 5.245 1.00 85.44 72 LYS A CA 1
ATOM 559 C C . LYS A 1 72 ? 0.930 -5.731 4.410 1.00 85.44 72 LYS A C 1
ATOM 561 O O . LYS A 1 72 ? 1.534 -6.032 3.392 1.00 85.44 72 LYS A O 1
ATOM 566 N N . GLU A 1 73 ? -0.153 -6.383 4.828 1.00 84.12 73 GLU A N 1
ATOM 567 C CA . GLU A 1 73 ? -0.773 -7.487 4.081 1.00 84.12 73 GLU A CA 1
ATOM 568 C C . GLU A 1 73 ? -1.248 -7.024 2.697 1.00 84.12 73 GLU A C 1
ATOM 570 O O . GLU A 1 73 ? -1.021 -7.712 1.710 1.00 84.12 73 GLU A O 1
ATOM 575 N N . GLY A 1 74 ? -1.844 -5.831 2.607 1.00 79.62 74 GLY A N 1
ATOM 576 C CA . GLY A 1 74 ? -2.244 -5.255 1.324 1.00 79.62 74 GLY A CA 1
ATOM 577 C C . GLY A 1 74 ? -1.071 -4.894 0.406 1.00 79.62 74 GLY A C 1
ATOM 578 O O . GLY A 1 74 ? -1.164 -5.116 -0.795 1.00 79.62 74 GLY A O 1
ATOM 579 N N . LEU A 1 75 ? 0.038 -4.386 0.961 1.00 78.69 75 LEU A N 1
ATOM 580 C CA . LEU A 1 75 ? 1.272 -4.136 0.200 1.00 78.69 75 LEU A CA 1
ATOM 581 C C . LEU A 1 75 ? 1.837 -5.436 -0.382 1.00 78.69 75 LEU A C 1
ATOM 583 O O . LEU A 1 75 ? 2.125 -5.486 -1.570 1.00 78.69 75 LEU A O 1
ATOM 587 N N . GLN A 1 76 ? 1.911 -6.491 0.435 1.00 79.75 76 GLN A N 1
ATOM 588 C CA . GLN A 1 76 ? 2.370 -7.814 0.004 1.00 79.75 76 GLN A CA 1
ATOM 589 C C . GLN A 1 76 ? 1.505 -8.357 -1.145 1.00 79.75 76 GLN A C 1
ATOM 591 O O . GLN A 1 76 ? 2.026 -8.761 -2.175 1.00 79.75 76 GLN A O 1
ATOM 596 N N . LEU A 1 77 ? 0.176 -8.288 -1.002 1.00 76.88 77 LEU A N 1
ATOM 597 C CA . LEU A 1 77 ? -0.753 -8.720 -2.048 1.00 76.88 77 LEU A CA 1
ATOM 598 C C . LEU A 1 77 ? -0.576 -7.918 -3.346 1.00 76.88 77 LEU A C 1
ATOM 600 O O . LEU A 1 77 ? -0.711 -8.468 -4.434 1.00 76.88 77 LEU A O 1
ATOM 604 N N . SER A 1 78 ? -0.294 -6.618 -3.243 1.00 76.44 78 SER A N 1
ATOM 605 C CA . SER A 1 78 ? -0.025 -5.783 -4.412 1.00 76.44 78 SER A CA 1
ATOM 606 C C . SER A 1 78 ? 1.270 -6.183 -5.117 1.00 76.44 78 SER A C 1
ATOM 608 O O . SER A 1 78 ? 1.283 -6.216 -6.340 1.00 76.44 78 SER A O 1
ATOM 610 N N . GLU A 1 79 ? 2.342 -6.484 -4.382 1.00 76.56 79 GLU A N 1
ATOM 611 C CA . GLU A 1 79 ? 3.601 -6.979 -4.961 1.00 76.56 79 GLU A CA 1
ATOM 612 C C . GLU A 1 79 ? 3.396 -8.315 -5.688 1.00 76.56 79 GLU A C 1
ATOM 614 O O . GLU A 1 79 ? 3.864 -8.481 -6.816 1.00 76.56 79 GLU A O 1
ATOM 619 N N . ASP A 1 80 ? 2.634 -9.232 -5.087 1.00 79.50 80 ASP A N 1
ATOM 620 C CA . ASP A 1 80 ? 2.311 -10.527 -5.692 1.00 79.50 80 ASP A CA 1
ATOM 621 C C . ASP A 1 80 ? 1.513 -10.338 -6.996 1.00 79.50 80 ASP A C 1
ATOM 623 O O . ASP A 1 80 ? 1.878 -10.878 -8.040 1.00 79.50 80 ASP A O 1
ATOM 627 N N . LEU A 1 81 ? 0.476 -9.490 -6.975 1.00 77.69 81 LEU A N 1
ATOM 628 C CA . LEU A 1 81 ? -0.314 -9.166 -8.167 1.00 77.69 81 LEU A CA 1
ATOM 629 C C . LEU A 1 81 ? 0.529 -8.489 -9.252 1.00 77.69 81 LEU A C 1
ATOM 631 O O . LEU A 1 81 ? 0.383 -8.822 -10.422 1.00 77.69 81 LEU A O 1
ATOM 635 N N . LEU A 1 82 ? 1.422 -7.564 -8.896 1.00 77.19 82 LEU A N 1
ATOM 636 C CA . LEU A 1 82 ? 2.339 -6.931 -9.851 1.00 77.19 82 LEU A CA 1
ATOM 637 C C . LEU A 1 82 ? 3.371 -7.908 -10.417 1.00 77.19 82 LEU A C 1
ATOM 639 O O . LEU A 1 82 ? 3.876 -7.682 -11.508 1.00 77.19 82 LEU A O 1
ATOM 643 N N . THR A 1 83 ? 3.685 -8.987 -9.705 1.00 76.44 83 THR A N 1
ATOM 644 C CA . THR A 1 83 ? 4.551 -10.050 -10.227 1.00 76.44 83 THR A CA 1
ATOM 645 C C . THR A 1 83 ? 3.812 -10.886 -11.274 1.00 76.44 83 THR A C 1
ATOM 647 O O . THR A 1 83 ? 4.394 -11.258 -12.291 1.00 76.44 83 THR A O 1
ATOM 650 N N . GLU A 1 84 ? 2.519 -11.151 -11.063 1.00 80.88 84 GLU A N 1
ATOM 651 C CA . GLU A 1 84 ? 1.661 -11.810 -12.058 1.00 80.88 84 GLU A CA 1
ATOM 652 C C . GLU A 1 84 ? 1.364 -10.900 -13.264 1.00 80.88 84 GLU A C 1
ATOM 654 O O . GLU A 1 84 ? 1.324 -11.357 -14.408 1.00 8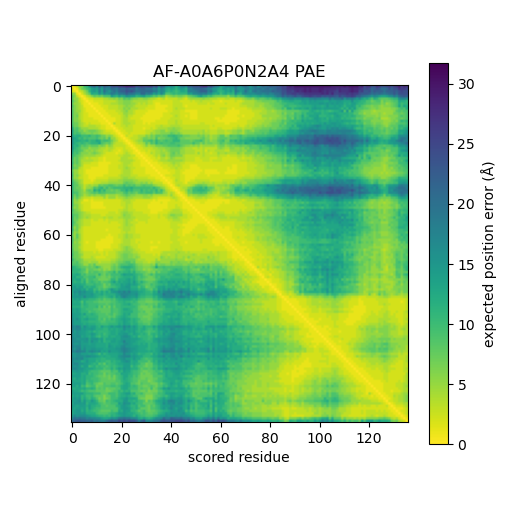0.88 84 GLU A O 1
ATOM 659 N N . LEU A 1 85 ? 1.178 -9.600 -13.021 1.00 83.12 85 LEU A N 1
ATOM 660 C CA . LEU A 1 85 ? 1.048 -8.568 -14.045 1.00 83.12 85 LEU A CA 1
ATOM 661 C C . LEU A 1 85 ? 2.420 -8.182 -14.578 1.00 83.12 85 LEU A C 1
ATOM 663 O O . LEU A 1 85 ? 3.041 -7.235 -14.110 1.00 83.12 85 LEU A O 1
ATOM 667 N N . ASN A 1 86 ? 2.868 -8.867 -15.622 1.00 87.56 86 ASN A N 1
ATOM 668 C CA . ASN A 1 86 ? 4.083 -8.494 -16.332 1.00 87.56 86 ASN A CA 1
ATOM 669 C C . ASN A 1 86 ? 4.005 -7.045 -16.872 1.00 87.56 86 ASN A C 1
ATOM 671 O O . ASN A 1 86 ? 3.502 -6.788 -17.965 1.00 87.56 86 ASN A O 1
ATOM 675 N N . LEU A 1 87 ? 4.527 -6.074 -16.110 1.00 89.50 87 LEU A N 1
ATOM 676 C CA . LEU A 1 87 ? 4.460 -4.642 -16.435 1.00 89.50 87 LEU A CA 1
ATOM 677 C C . LEU A 1 87 ? 5.163 -4.294 -17.755 1.00 89.50 87 LEU A C 1
ATOM 679 O O . LEU A 1 87 ? 4.864 -3.261 -18.357 1.00 89.50 87 LEU A O 1
ATOM 683 N N . TYR A 1 88 ? 6.050 -5.166 -18.244 1.00 91.44 88 TYR A N 1
ATOM 684 C CA . TYR A 1 88 ? 6.668 -5.019 -19.558 1.00 91.44 88 TYR A CA 1
ATOM 685 C C . TYR A 1 88 ? 5.661 -5.100 -20.710 1.00 91.44 88 TYR A C 1
ATOM 687 O O . TYR A 1 88 ? 5.875 -4.449 -21.733 1.00 91.44 88 TYR A O 1
ATOM 695 N N . ASP A 1 89 ? 4.541 -5.804 -20.530 1.00 92.19 89 ASP A N 1
ATOM 696 C CA . ASP A 1 89 ? 3.461 -5.875 -21.524 1.00 92.19 89 ASP A CA 1
ATOM 697 C C . ASP A 1 89 ? 2.695 -4.544 -21.639 1.00 92.19 89 ASP A C 1
ATOM 699 O O . ASP A 1 89 ? 1.979 -4.303 -22.610 1.00 92.19 89 ASP A O 1
ATOM 703 N N . HIS A 1 90 ? 2.885 -3.642 -20.671 1.00 93.38 90 HIS A N 1
ATOM 704 C CA . HIS A 1 90 ? 2.281 -2.312 -20.615 1.00 93.38 90 HIS A CA 1
ATOM 705 C C . HIS A 1 90 ? 3.221 -1.187 -21.083 1.00 93.38 90 HIS A C 1
ATOM 707 O O . HIS A 1 90 ? 2.895 -0.002 -20.949 1.00 93.38 90 HIS A O 1
ATOM 713 N N . VAL A 1 91 ? 4.391 -1.524 -21.634 1.00 95.19 91 VAL A N 1
ATOM 714 C CA . VAL A 1 91 ? 5.339 -0.552 -22.192 1.00 95.19 91 VAL A CA 1
ATOM 715 C C . VAL A 1 91 ? 4.816 -0.029 -23.530 1.00 95.19 91 VAL A C 1
ATOM 717 O O . VAL A 1 91 ? 4.721 -0.763 -24.508 1.00 95.19 91 VAL A O 1
ATOM 720 N N . ILE A 1 92 ? 4.507 1.267 -23.585 1.00 96.62 92 ILE A N 1
ATOM 721 C CA . ILE A 1 92 ? 4.010 1.937 -24.798 1.00 96.62 92 ILE A CA 1
ATOM 722 C C . ILE A 1 92 ? 5.177 2.337 -25.705 1.00 96.62 92 ILE A C 1
ATOM 724 O O . ILE A 1 92 ? 5.057 2.348 -26.928 1.00 96.62 92 ILE A O 1
ATOM 728 N N . TYR A 1 93 ? 6.317 2.679 -25.107 1.00 96.25 93 TYR A N 1
ATOM 729 C CA . TYR A 1 93 ? 7.501 3.111 -25.834 1.00 96.25 93 TYR A CA 1
ATOM 730 C C . TYR A 1 93 ? 8.773 2.679 -25.112 1.00 96.25 93 TYR A C 1
ATOM 732 O O . TYR A 1 93 ? 8.869 2.810 -23.892 1.00 96.25 93 TYR A O 1
ATOM 740 N N . ARG A 1 94 ? 9.768 2.209 -25.873 1.00 95.12 94 ARG A N 1
ATOM 741 C CA . ARG A 1 94 ? 11.105 1.873 -25.375 1.00 95.12 94 ARG A CA 1
ATOM 742 C C . ARG A 1 94 ? 12.150 2.109 -26.459 1.00 95.12 94 ARG A C 1
ATOM 744 O O . ARG A 1 94 ? 12.014 1.586 -27.562 1.00 95.12 94 ARG A O 1
ATOM 751 N N . CYS A 1 95 ? 13.212 2.830 -26.128 1.00 95.38 95 CYS A N 1
ATOM 752 C CA . CYS A 1 95 ? 14.376 3.025 -26.983 1.00 95.38 95 CYS A CA 1
ATOM 753 C C . CYS A 1 95 ? 15.678 2.816 -26.208 1.00 95.38 95 CYS A C 1
ATOM 755 O O . CYS A 1 95 ? 15.711 2.881 -24.979 1.00 95.38 95 CYS A O 1
ATOM 757 N N . ILE A 1 96 ? 16.750 2.556 -26.953 1.00 95.81 96 ILE A N 1
ATOM 758 C CA . ILE A 1 96 ? 18.117 2.626 -26.440 1.00 95.81 96 ILE A CA 1
ATOM 759 C C . ILE A 1 96 ? 18.592 4.065 -26.636 1.00 95.81 96 ILE A C 1
ATOM 761 O O . ILE A 1 96 ? 18.329 4.664 -27.682 1.00 95.81 96 ILE A O 1
ATOM 765 N N . VAL A 1 97 ? 19.268 4.618 -25.636 1.00 95.06 97 VAL A N 1
ATOM 766 C CA . VAL A 1 97 ? 19.910 5.936 -25.696 1.00 95.06 97 VAL A CA 1
ATOM 767 C C . VAL A 1 97 ? 21.409 5.803 -25.405 1.00 95.06 97 VAL A C 1
ATOM 769 O O . VAL A 1 97 ? 21.882 4.739 -25.014 1.00 95.06 97 VAL A O 1
ATOM 772 N N . GLY A 1 98 ? 22.174 6.876 -25.620 1.00 94.88 98 GLY A N 1
ATOM 773 C CA . GLY A 1 98 ? 23.616 6.895 -25.347 1.00 94.88 98 GLY A CA 1
ATOM 774 C C . GLY A 1 98 ? 24.477 6.348 -26.489 1.00 94.88 98 GLY A C 1
ATOM 775 O O . GLY A 1 98 ? 24.018 6.250 -27.627 1.00 94.88 98 GLY A O 1
ATOM 776 N N . SER A 1 99 ? 25.742 6.024 -26.199 1.00 95.62 99 SER A N 1
ATOM 777 C CA . SER A 1 99 ? 26.761 5.655 -27.200 1.00 95.62 99 SER A CA 1
ATOM 778 C C . SER A 1 99 ? 26.294 4.539 -28.136 1.00 95.62 99 SER A C 1
ATOM 780 O O . SER A 1 99 ? 26.423 4.672 -29.352 1.00 95.62 99 SER A O 1
ATOM 782 N N . ARG A 1 100 ? 25.629 3.513 -27.596 1.00 94.69 100 ARG A N 1
ATOM 783 C CA . ARG A 1 100 ? 25.054 2.399 -28.369 1.00 94.69 100 ARG A CA 1
ATOM 784 C C . ARG A 1 100 ? 23.960 2.815 -29.344 1.00 94.69 100 ARG A C 1
ATOM 786 O O . ARG A 1 100 ? 23.849 2.238 -30.420 1.00 94.69 100 ARG A O 1
ATOM 793 N N . ALA A 1 101 ? 23.157 3.820 -29.002 1.00 95.88 101 ALA A N 1
ATOM 794 C CA . ALA A 1 101 ? 22.131 4.334 -29.909 1.00 95.88 101 ALA A CA 1
ATOM 795 C C . ALA A 1 101 ? 22.739 5.056 -31.123 1.00 95.88 101 ALA A C 1
ATOM 797 O O . ALA A 1 101 ? 22.124 5.098 -32.185 1.00 95.88 101 ALA A O 1
ATOM 798 N N . PHE A 1 102 ? 23.947 5.608 -30.967 1.00 93.94 102 PHE A N 1
ATOM 799 C CA . PHE A 1 102 ? 24.656 6.365 -31.999 1.00 93.94 102 PHE A CA 1
ATOM 800 C C . PHE A 1 102 ? 25.804 5.588 -32.666 1.00 93.94 102 PHE A C 1
ATOM 802 O O . PHE A 1 102 ? 26.454 6.134 -33.554 1.00 93.94 102 PHE A O 1
ATOM 809 N N . GLY A 1 103 ? 26.060 4.337 -32.263 1.00 95.44 103 GLY A N 1
ATOM 810 C CA . GLY A 1 103 ? 27.172 3.524 -32.774 1.00 95.44 103 GLY A CA 1
ATOM 811 C C . GLY A 1 103 ? 28.557 4.025 -32.348 1.00 95.44 103 GLY A C 1
ATOM 812 O O . GLY A 1 103 ? 29.523 3.880 -33.092 1.00 95.44 103 GLY A O 1
ATOM 813 N N . LEU A 1 104 ? 28.638 4.669 -31.183 1.00 96.00 104 LEU A N 1
ATOM 814 C CA . LEU A 1 104 ? 29.868 5.185 -30.573 1.00 96.00 104 LEU A CA 1
ATOM 815 C C . LEU A 1 104 ? 30.328 4.325 -29.385 1.00 96.00 104 LEU A C 1
ATOM 817 O O . LEU A 1 104 ? 31.119 4.787 -28.567 1.00 96.00 104 LEU A O 1
ATOM 821 N N . ASP A 1 105 ? 29.755 3.135 -29.218 1.00 97.00 105 ASP A N 1
ATOM 822 C CA . ASP A 1 105 ? 30.025 2.264 -28.083 1.00 97.00 105 ASP A CA 1
ATOM 823 C C . ASP A 1 105 ? 31.344 1.495 -28.198 1.00 97.00 105 ASP A C 1
ATOM 825 O O . ASP A 1 105 ? 31.857 1.225 -29.283 1.00 97.00 105 ASP A O 1
ATOM 829 N N . ASP A 1 106 ? 31.871 1.132 -27.033 1.00 96.31 106 ASP A N 1
ATOM 830 C CA . ASP A 1 106 ? 33.021 0.256 -26.840 1.00 96.31 106 ASP A CA 1
ATOM 831 C C . ASP A 1 106 ? 32.663 -0.924 -25.914 1.00 96.31 106 ASP A C 1
ATOM 833 O O . ASP A 1 106 ? 31.513 -1.101 -25.499 1.00 96.31 106 ASP A O 1
ATOM 837 N N . GLU A 1 107 ? 33.656 -1.746 -25.570 1.00 95.38 107 GLU A N 1
ATOM 838 C CA . GLU A 1 107 ? 33.477 -2.927 -24.714 1.00 95.38 107 GLU A CA 1
ATOM 839 C C . GLU A 1 107 ? 32.964 -2.599 -23.300 1.00 95.38 107 GLU A C 1
ATOM 841 O O . GLU A 1 107 ? 32.363 -3.459 -22.657 1.00 95.38 107 GLU A O 1
ATOM 846 N N . ASN A 1 108 ? 33.149 -1.362 -22.825 1.00 95.50 108 ASN A N 1
ATOM 847 C CA . ASN A 1 108 ? 32.738 -0.921 -21.490 1.00 95.50 108 ASN A CA 1
ATOM 848 C C . ASN A 1 108 ? 31.411 -0.150 -21.494 1.00 95.50 108 ASN A C 1
ATOM 850 O O . ASN A 1 108 ? 30.929 0.249 -20.434 1.00 95.50 108 ASN A O 1
ATOM 854 N N . SER A 1 109 ? 30.820 0.080 -22.666 1.00 94.56 109 SER A N 1
ATOM 855 C CA . SER A 1 109 ? 29.600 0.867 -22.803 1.00 94.56 109 SER A CA 1
ATOM 856 C C . SER A 1 109 ? 28.368 0.099 -22.314 1.00 94.56 109 SER A C 1
ATOM 858 O O . SER A 1 109 ? 28.083 -1.020 -22.761 1.00 94.56 109 SER A O 1
ATOM 860 N N . ASP A 1 110 ? 27.589 0.725 -21.434 1.00 93.81 110 ASP A N 1
ATOM 861 C CA . ASP A 1 110 ? 26.331 0.198 -20.908 1.00 93.81 110 ASP A CA 1
ATOM 862 C C . ASP A 1 110 ? 25.168 0.336 -21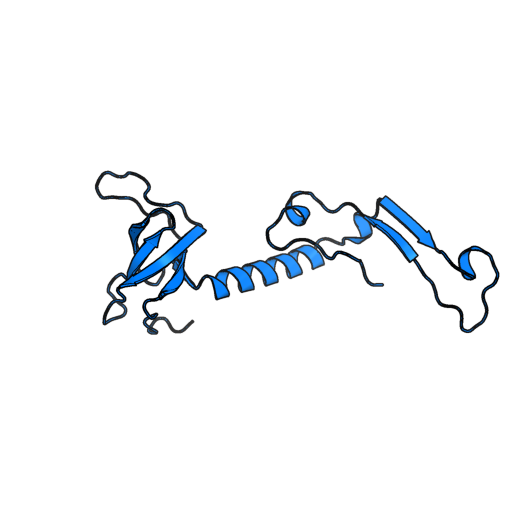.912 1.00 93.81 110 ASP A C 1
ATOM 864 O O . ASP A 1 110 ? 25.313 0.873 -23.013 1.00 93.81 110 ASP A O 1
ATOM 868 N N . ILE A 1 111 ? 24.007 -0.240 -21.576 1.00 92.50 111 ILE A N 1
ATOM 869 C CA . ILE A 1 111 ? 22.772 -0.120 -22.367 1.00 92.50 111 ILE A CA 1
ATOM 870 C C . ILE A 1 111 ? 21.754 0.674 -21.543 1.00 92.50 111 ILE A C 1
ATOM 872 O O . ILE A 1 111 ? 21.036 0.094 -20.727 1.00 92.50 111 ILE A O 1
ATOM 876 N N . ASP A 1 112 ? 21.644 1.980 -21.797 1.00 92.31 112 ASP A N 1
ATOM 877 C CA . ASP A 1 112 ? 20.582 2.813 -21.218 1.00 92.31 112 ASP A CA 1
ATOM 878 C C . ASP A 1 112 ? 19.292 2.642 -22.040 1.00 92.31 112 ASP A C 1
ATOM 880 O O . ASP A 1 112 ? 19.238 2.942 -23.239 1.00 92.31 112 ASP A O 1
ATOM 884 N N . ARG A 1 113 ? 18.243 2.119 -21.394 1.00 93.00 113 ARG A N 1
ATOM 885 C CA . ARG A 1 113 ? 16.901 2.005 -21.972 1.00 93.00 113 ARG A CA 1
ATOM 886 C C . ARG A 1 113 ? 15.997 3.062 -21.361 1.00 93.00 113 ARG A C 1
ATOM 888 O O . ARG A 1 113 ? 15.738 3.050 -20.162 1.00 93.00 113 ARG A O 1
ATOM 895 N N . ARG A 1 114 ? 15.424 3.907 -22.217 1.00 94.12 114 ARG A N 1
ATOM 896 C CA . ARG A 1 114 ? 14.401 4.887 -21.838 1.00 94.12 114 ARG A CA 1
ATOM 897 C C . ARG A 1 114 ? 13.066 4.492 -22.429 1.00 94.12 114 ARG A C 1
ATOM 899 O O . ARG A 1 114 ? 12.995 3.936 -23.523 1.00 94.12 114 ARG A O 1
ATOM 906 N N . GLY A 1 115 ? 11.998 4.771 -21.704 1.00 94.50 115 GLY A N 1
ATOM 907 C CA . GLY A 1 115 ? 10.675 4.355 -22.122 1.00 94.50 115 GLY A CA 1
ATOM 908 C C . GLY A 1 115 ? 9.571 4.958 -21.282 1.00 94.50 115 GLY A C 1
ATOM 909 O O . GLY A 1 115 ? 9.816 5.679 -20.319 1.00 94.50 115 GLY A O 1
ATOM 910 N N . ILE A 1 116 ? 8.350 4.651 -21.695 1.00 95.06 116 ILE A N 1
ATOM 911 C CA . ILE A 1 116 ? 7.116 5.027 -21.018 1.00 95.06 116 ILE A CA 1
ATOM 912 C C . ILE A 1 116 ? 6.251 3.776 -20.981 1.00 95.06 116 ILE A C 1
ATOM 914 O O . ILE A 1 116 ? 6.103 3.084 -21.994 1.00 95.06 116 ILE A O 1
ATOM 918 N N . TYR A 1 117 ? 5.658 3.504 -19.830 1.00 94.50 117 TYR A N 1
ATOM 919 C CA . TYR A 1 117 ? 4.691 2.434 -19.671 1.00 94.50 117 TYR A CA 1
ATOM 920 C C . TYR A 1 117 ? 3.427 2.983 -19.009 1.00 94.50 117 TYR A C 1
ATOM 922 O O . TYR A 1 117 ? 3.484 3.962 -18.264 1.00 94.50 117 TYR A O 1
ATOM 930 N N . LEU A 1 118 ? 2.281 2.387 -19.331 1.00 93.50 118 LEU A N 1
ATOM 931 C CA . LEU A 1 118 ? 0.988 2.770 -18.772 1.00 93.50 118 LEU A CA 1
ATOM 932 C C . LEU A 1 118 ? 0.349 1.541 -18.123 1.00 93.50 118 LEU A C 1
ATOM 934 O O . LEU A 1 118 ? -0.267 0.731 -18.822 1.00 93.50 118 LEU A O 1
ATOM 938 N N . PRO A 1 119 ? 0.490 1.376 -16.800 1.00 91.12 119 PRO A N 1
ATOM 939 C CA . PRO A 1 119 ? -0.135 0.263 -16.096 1.00 91.12 119 PRO A CA 1
ATOM 940 C C . PRO A 1 119 ? -1.671 0.371 -16.135 1.00 91.12 119 PRO A C 1
ATOM 942 O O . PRO A 1 119 ? -2.226 1.455 -16.354 1.00 91.12 119 PRO A O 1
ATOM 945 N N . PRO A 1 120 ? -2.393 -0.717 -15.825 1.00 89.56 120 PRO A N 1
ATOM 946 C CA . PRO A 1 120 ? -3.831 -0.640 -15.613 1.00 89.56 120 PRO A CA 1
ATOM 947 C C . PRO A 1 120 ? -4.190 0.339 -14.482 1.00 89.56 120 PRO A C 1
ATOM 949 O O . PRO A 1 120 ? -3.576 0.338 -13.411 1.00 89.56 120 PRO A O 1
ATOM 952 N N . ALA A 1 121 ? -5.241 1.138 -14.694 1.00 89.88 121 ALA A N 1
ATOM 953 C CA . ALA A 1 121 ? -5.656 2.201 -13.771 1.00 89.88 121 ALA A CA 1
ATOM 954 C C . ALA A 1 121 ? -5.956 1.701 -12.345 1.00 89.88 121 ALA A C 1
ATOM 956 O O . ALA A 1 121 ? -5.674 2.399 -11.374 1.00 89.88 121 ALA A O 1
ATOM 957 N N . VAL A 1 122 ? -6.480 0.475 -12.215 1.00 84.94 122 VAL A N 1
ATOM 958 C CA . VAL A 1 122 ? -6.787 -0.144 -10.914 1.00 84.94 122 VAL A CA 1
ATOM 959 C C . VAL A 1 122 ? -5.551 -0.289 -10.021 1.00 84.94 122 VAL A C 1
ATOM 961 O O . VAL A 1 122 ? -5.669 -0.130 -8.811 1.00 84.94 122 VAL A O 1
ATOM 964 N N . PHE A 1 123 ? -4.369 -0.522 -10.603 1.00 85.06 123 PHE A N 1
ATOM 965 C CA . PHE A 1 123 ? -3.110 -0.609 -9.859 1.00 85.06 123 PHE A CA 1
ATOM 966 C C . PHE A 1 123 ? -2.474 0.765 -9.679 1.00 85.06 123 PHE A C 1
ATOM 968 O O . PHE A 1 123 ? -2.074 1.112 -8.569 1.00 85.06 123 PHE A O 1
ATOM 975 N N . HIS A 1 124 ? -2.458 1.578 -10.738 1.00 86.81 124 HIS A N 1
ATOM 976 C CA . HIS A 1 124 ? -1.857 2.912 -10.715 1.00 86.81 124 HIS A CA 1
ATOM 977 C C . HIS A 1 124 ? -2.484 3.848 -9.676 1.00 86.81 124 HIS A C 1
ATOM 979 O O . HIS A 1 124 ? -1.780 4.622 -9.037 1.00 86.81 124 HIS A O 1
ATOM 985 N N . TRP A 1 125 ? -3.804 3.766 -9.489 1.00 87.38 125 TRP A N 1
ATOM 986 C CA . TRP A 1 125 ? -4.540 4.565 -8.503 1.00 87.38 125 TRP A CA 1
ATOM 987 C C . TRP A 1 125 ? -4.822 3.817 -7.202 1.00 87.38 125 TRP A C 1
ATOM 989 O O . TRP A 1 125 ? -5.556 4.315 -6.345 1.00 87.38 125 TRP A O 1
ATOM 999 N N . SER A 1 126 ? -4.269 2.615 -7.043 1.00 83.75 126 SER A N 1
ATOM 1000 C CA . SER A 1 126 ? -4.344 1.917 -5.768 1.00 83.75 126 SER A CA 1
ATOM 1001 C C . SER A 1 126 ? -3.517 2.654 -4.710 1.00 83.75 126 SER A C 1
ATOM 1003 O O . SER A 1 126 ? -2.586 3.397 -5.015 1.00 83.75 126 SER A O 1
ATOM 1005 N N . LEU A 1 127 ? -3.813 2.397 -3.436 1.00 79.12 127 LEU A N 1
ATOM 1006 C CA . LEU A 1 127 ? -2.995 2.895 -2.323 1.00 79.12 127 LEU A CA 1
ATOM 1007 C C . LEU A 1 127 ? -1.583 2.286 -2.283 1.00 79.12 127 LEU A C 1
ATOM 1009 O O . LEU A 1 127 ? -0.757 2.742 -1.496 1.00 79.12 127 LEU A O 1
ATOM 1013 N N . TYR A 1 128 ? -1.338 1.244 -3.075 1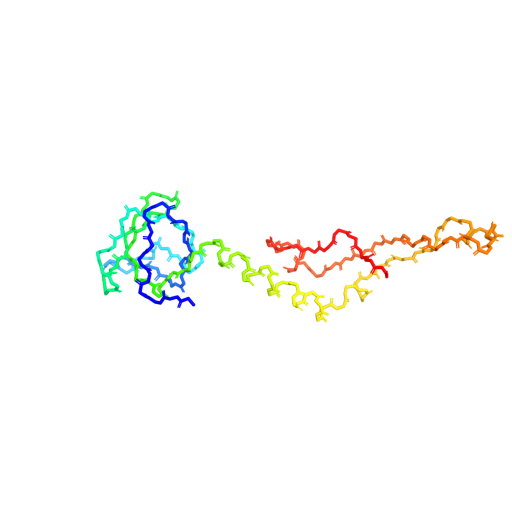.00 79.81 128 TYR A N 1
ATOM 1014 C CA . TYR A 1 128 ? -0.081 0.502 -3.117 1.00 79.81 128 TYR A CA 1
ATOM 1015 C C . TYR A 1 128 ? 0.797 0.931 -4.299 1.00 79.81 128 TYR A C 1
ATOM 1017 O O . TYR A 1 128 ? 2.016 0.815 -4.228 1.00 79.81 128 TYR A O 1
ATOM 1025 N N . GLY A 1 129 ? 0.183 1.516 -5.332 1.00 81.75 129 GLY A N 1
ATOM 1026 C CA . GLY A 1 129 ? 0.864 2.078 -6.489 1.00 81.75 129 GLY A CA 1
ATOM 1027 C C . GLY A 1 129 ? 1.513 1.030 -7.394 1.00 81.75 129 GLY A C 1
ATOM 1028 O O . GLY A 1 129 ? 1.162 -0.147 -7.394 1.00 81.75 129 GLY A O 1
ATOM 1029 N N . ILE A 1 130 ? 2.447 1.511 -8.207 1.00 87.81 130 ILE A N 1
ATOM 1030 C CA . ILE A 1 130 ? 3.265 0.761 -9.165 1.00 87.81 130 ILE A CA 1
ATOM 1031 C C . ILE A 1 130 ? 4.695 1.325 -9.122 1.00 87.81 130 ILE A C 1
ATOM 1033 O O . ILE A 1 130 ? 4.851 2.493 -8.754 1.00 87.81 130 ILE A O 1
ATOM 1037 N N . PRO A 1 131 ? 5.731 0.547 -9.485 1.00 88.38 131 PRO A N 1
ATOM 1038 C CA . PRO A 1 131 ? 7.111 1.031 -9.485 1.00 88.38 131 PRO A CA 1
ATOM 1039 C C . PRO A 1 131 ? 7.276 2.270 -10.368 1.00 88.38 131 PRO A C 1
ATOM 1041 O O . PRO A 1 131 ? 6.805 2.292 -11.492 1.00 88.38 131 PRO A O 1
ATOM 1044 N N . GLU A 1 132 ? 7.976 3.310 -9.932 1.00 86.62 132 GLU A N 1
ATOM 1045 C CA . GLU A 1 132 ? 8.195 4.467 -10.818 1.00 86.62 132 GLU A CA 1
ATOM 1046 C C . GLU A 1 132 ? 9.032 4.090 -12.058 1.00 86.62 132 GLU A C 1
ATOM 1048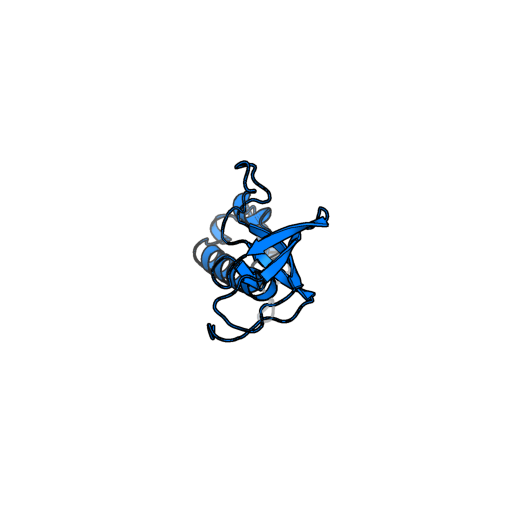 O O . GLU A 1 132 ? 8.812 4.605 -13.154 1.00 86.62 132 GLU A O 1
ATOM 1053 N N . GLN A 1 133 ? 9.937 3.120 -11.897 1.00 88.88 133 GLN A N 1
ATOM 1054 C CA . GLN A 1 133 ? 10.821 2.608 -12.936 1.00 88.88 133 GLN A CA 1
ATOM 1055 C C . GLN A 1 133 ? 10.796 1.074 -12.963 1.00 88.88 133 GLN A C 1
ATOM 1057 O O . GLN A 1 133 ? 10.733 0.430 -11.918 1.00 88.88 133 GLN A O 1
ATOM 1062 N N . LEU A 1 134 ? 10.874 0.496 -14.165 1.00 89.12 134 LEU A N 1
ATOM 1063 C CA . LEU A 1 134 ? 11.097 -0.938 -14.359 1.00 89.12 134 LEU A CA 1
ATOM 1064 C C . LEU A 1 134 ? 12.605 -1.207 -14.434 1.00 89.12 134 LEU A C 1
ATOM 1066 O O . LEU A 1 134 ? 13.304 -0.580 -15.234 1.00 89.12 134 LEU A O 1
ATOM 1070 N N . GLU A 1 135 ? 13.102 -2.120 -13.604 1.00 81.38 135 GLU A N 1
ATOM 1071 C CA . GLU A 1 135 ? 14.501 -2.562 -13.620 1.00 81.38 135 GLU A CA 1
ATOM 1072 C C . GLU A 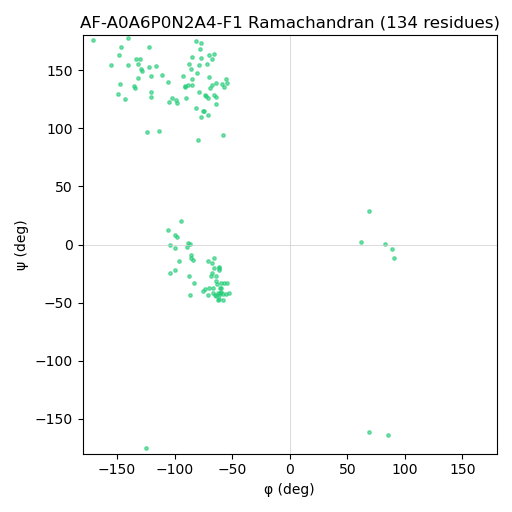1 135 ? 14.664 -3.775 -14.547 1.00 81.38 135 GLU A C 1
ATOM 1074 O O . GLU A 1 135 ? 13.822 -4.678 -14.531 1.00 81.38 135 GLU A O 1
ATOM 1079 N N . ASN A 1 136 ? 15.724 -3.769 -15.368 1.00 66.38 136 ASN A N 1
ATOM 1080 C CA . ASN A 1 136 ? 16.094 -4.899 -16.237 1.00 66.38 136 ASN A CA 1
ATOM 1081 C C . ASN A 1 136 ? 16.999 -5.889 -15.509 1.00 66.38 136 ASN A C 1
ATOM 1083 O O . ASN A 1 136 ? 17.874 -5.412 -14.754 1.00 66.38 136 ASN A O 1
#

Foldseek 3Di:
DPLWDWDDFFFKKFFQAFFADPVRHTPGHGRFIWTFHAIDPTQVAWTWTAGPVRDITTGHPVRIGRPVVVVVVVLVVLVVVVVVVPQVVQWPDKDWDDCVNVVNDDPPDDTDMDTDGDDPPCQCPDPNHDDPDDDD

Sequence (136 aa):
MNPHLILPVGTQVVTRVAAKNSAGETLCVQGAVAVIVKAPTDDSHAYRVRLPNDREVTLRRHEFSIRKHFQKEGLQLSEDLLTELNLYDHVIYRCIVGSRAFGLDDENSDIDRRGIYLPPAVFHWSLYGIPEQLEN

Solvent-accessible surface area (backbone atoms only — not comparable to full-atom values): 8221 Å² total; per-residue (Å²): 132,72,84,77,65,78,64,60,61,69,43,49,28,26,30,67,45,61,44,58,48,98,86,67,51,74,76,41,54,55,66,40,58,31,30,30,72,38,57,46,96,55,75,88,49,51,28,35,26,34,35,90,85,72,50,71,49,79,41,45,77,84,41,40,42,51,37,72,57,53,51,52,54,51,44,52,52,47,54,53,51,51,64,73,45,59,64,75,81,32,50,79,42,76,45,66,44,64,45,61,59,72,72,67,55,59,98,84,56,74,85,49,73,50,69,47,64,61,72,61,64,77,44,59,72,35,99,75,42,68,74,97,67,88,86,132

Radius of gyration: 23.87 Å; Cα contacts (8 Å, |Δi|>4): 201; chains: 1; bounding box: 65×26×63 Å